Protein AF-A0A0K6IUP4-F1 (afdb_monomer_lite)

Foldseek 3Di:
DDDDPPPPPPQAAPDPDEWDALVVLRKTFQWKAKLQWTRDGHPDDPPQWDQDPVRKTWGQFWWKWKWWADVPDNIIMTTIITDHNVRRCVLPPVPPCVVVSVVSVVVSCCVVCCVPPNCSRDVDPGTDIDMDDTWTWIDDPQKIKTAHPVQQKIWIDHSGGTDIGGNVVVCVVVVD

Sequence (176 aa):
MFNLFKKTVKAEKLRNLGDLFLRDSEVWIVAIVKGGTPIYVNKGTKQIFEVDRDGDEKLDGRVCNFIFSGNGSSEEVQVFVAFDDGDSYGTFMMGQANESRLGFVCNDIYKSLSAQFSKQVFSKPQYKTQYEYVFKMYRRDGRVFLVNSSQTKAMIITDDEFKHGKADTMKGLFFG

pLDDT: mean 82.76, std 14.18, range [35.28, 95.75]

Structure (mmCIF, N/CA/C/O backbone):
data_AF-A0A0K6IUP4-F1
#
_entry.id   AF-A0A0K6IUP4-F1
#
loop_
_atom_site.group_PDB
_atom_site.id
_atom_site.type_symbol
_atom_site.label_atom_id
_atom_site.label_alt_id
_atom_site.label_comp_id
_atom_site.label_asym_id
_atom_site.label_entity_id
_atom_site.label_seq_id
_atom_site.pdbx_PDB_ins_code
_atom_site.Cartn_x
_atom_site.Cartn_y
_atom_site.Cartn_z
_atom_site.occupancy
_atom_site.B_iso_or_equiv
_atom_site.auth_seq_id
_atom_site.auth_comp_id
_atom_site.auth_asym_id
_atom_site.auth_atom_id
_atom_site.pdbx_PDB_model_num
ATOM 1 N N . MET A 1 1 ? 9.258 -14.618 37.236 1.00 36.41 1 MET A N 1
ATOM 2 C CA . MET A 1 1 ? 9.653 -14.427 35.824 1.00 36.41 1 MET A CA 1
ATOM 3 C C . MET A 1 1 ? 8.465 -14.850 34.966 1.00 36.41 1 MET A C 1
ATOM 5 O O . MET A 1 1 ? 8.234 -16.039 34.810 1.00 36.41 1 MET A O 1
ATOM 9 N N . PHE A 1 2 ? 7.617 -13.903 34.556 1.00 35.34 2 PHE A N 1
ATOM 10 C CA . PHE A 1 2 ? 6.373 -14.204 33.836 1.00 35.34 2 PHE A CA 1
ATOM 11 C C . PHE A 1 2 ? 6.630 -14.197 32.327 1.00 35.34 2 PHE A C 1
ATOM 13 O O . PHE A 1 2 ? 6.828 -13.138 31.738 1.00 35.34 2 PHE A O 1
ATOM 20 N N . ASN A 1 3 ? 6.617 -15.379 31.709 1.00 36.78 3 ASN A N 1
ATOM 21 C CA . ASN A 1 3 ? 6.576 -15.515 30.256 1.00 36.78 3 ASN A CA 1
ATOM 22 C C . ASN A 1 3 ? 5.131 -15.306 29.789 1.00 36.78 3 ASN A C 1
ATOM 24 O O . ASN A 1 3 ? 4.305 -16.216 29.830 1.00 36.78 3 ASN A O 1
ATOM 28 N N . LEU A 1 4 ? 4.822 -14.080 29.365 1.00 37.75 4 LEU A N 1
ATOM 29 C CA . LEU A 1 4 ? 3.577 -13.767 28.677 1.00 37.75 4 LEU A CA 1
ATOM 30 C C . LEU A 1 4 ? 3.726 -14.222 27.218 1.00 37.75 4 LEU A C 1
ATOM 32 O O . LEU A 1 4 ? 4.287 -13.509 26.386 1.00 37.75 4 LEU A O 1
ATOM 36 N N . PHE A 1 5 ? 3.238 -15.420 26.894 1.00 43.16 5 PHE A N 1
ATOM 37 C CA . PHE A 1 5 ? 3.024 -15.797 25.500 1.00 43.16 5 PHE A CA 1
ATOM 38 C C . PHE A 1 5 ? 2.012 -14.814 24.900 1.00 43.16 5 PHE A C 1
ATOM 40 O O . PHE A 1 5 ? 0.807 -14.917 25.138 1.00 43.16 5 PHE A O 1
ATOM 47 N N . LYS A 1 6 ? 2.502 -13.835 24.128 1.00 40.41 6 LYS A N 1
ATOM 48 C CA . LYS A 1 6 ? 1.664 -13.064 23.208 1.00 40.41 6 LYS A CA 1
ATOM 49 C C . LYS A 1 6 ? 1.021 -14.079 22.272 1.00 40.41 6 LYS A C 1
ATOM 51 O O . LYS A 1 6 ? 1.691 -14.672 21.431 1.00 40.41 6 LYS A O 1
ATOM 56 N N . LYS A 1 7 ? -0.276 -14.315 22.449 1.00 35.28 7 LYS A N 1
ATOM 57 C CA . LYS A 1 7 ? -1.086 -15.091 21.516 1.00 35.28 7 LYS A CA 1
ATOM 58 C C . LYS A 1 7 ? -1.122 -14.292 20.213 1.00 35.28 7 LYS A C 1
ATOM 60 O O . LYS A 1 7 ? -1.930 -13.380 20.070 1.00 35.28 7 LYS A O 1
ATOM 65 N N . THR A 1 8 ? -0.189 -14.569 19.305 1.00 40.28 8 THR A N 1
ATOM 66 C CA . THR A 1 8 ? -0.180 -13.985 17.966 1.00 40.28 8 THR A CA 1
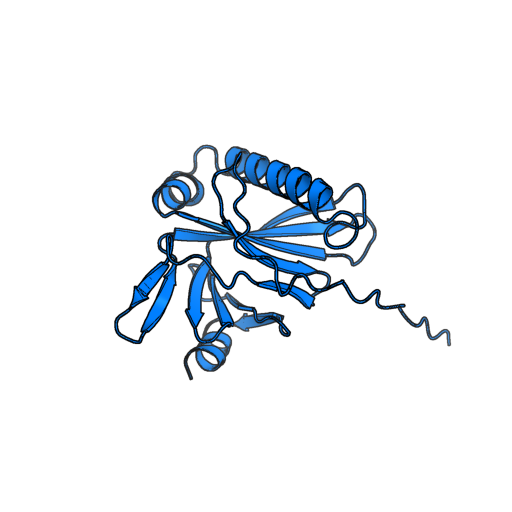ATOM 67 C C . THR A 1 8 ? -1.428 -14.496 17.266 1.00 40.28 8 THR A C 1
ATOM 69 O O . THR A 1 8 ? -1.476 -15.638 16.812 1.00 40.28 8 THR A O 1
ATOM 72 N N . VAL A 1 9 ? -2.482 -13.682 17.242 1.00 45.47 9 VAL A N 1
ATOM 73 C CA . VAL A 1 9 ? -3.610 -13.909 16.343 1.00 45.47 9 VAL A CA 1
ATOM 74 C C . VAL A 1 9 ? -3.007 -13.837 14.945 1.00 45.47 9 VAL A C 1
ATOM 76 O O . VAL A 1 9 ? -2.634 -12.756 14.495 1.00 45.47 9 VAL A O 1
ATOM 79 N N . LYS A 1 10 ? -2.801 -14.991 14.298 1.00 48.38 10 LYS A N 1
ATOM 80 C CA . LYS A 1 10 ? -2.389 -15.024 12.893 1.00 48.38 10 LYS A CA 1
ATOM 81 C C . LYS A 1 10 ? -3.471 -14.285 12.121 1.00 48.38 10 LYS A C 1
ATOM 83 O O . LYS A 1 10 ? -4.618 -14.722 12.116 1.00 48.38 10 LYS A O 1
ATOM 88 N N . ALA A 1 11 ? -3.113 -13.147 11.539 1.00 58.50 11 ALA A N 1
ATOM 89 C CA . ALA A 1 11 ? -4.019 -12.438 10.664 1.00 58.50 11 ALA A CA 1
ATOM 90 C C . ALA A 1 11 ? -4.357 -13.358 9.483 1.00 58.50 11 ALA A C 1
ATOM 92 O O . ALA A 1 11 ? -3.472 -13.991 8.899 1.00 58.50 11 ALA A O 1
ATOM 93 N N . GLU A 1 12 ? -5.646 -13.496 9.199 1.00 69.88 12 GLU A N 1
ATOM 94 C CA . GLU A 1 12 ? -6.127 -14.308 8.091 1.00 69.88 12 GLU A CA 1
ATOM 95 C C . GLU A 1 12 ? -5.676 -13.660 6.777 1.00 69.88 12 GLU A C 1
ATOM 97 O O . GLU A 1 12 ? -5.835 -12.453 6.589 1.00 69.88 12 GLU A O 1
ATOM 102 N N . LYS A 1 13 ? -5.029 -14.437 5.902 1.00 81.25 13 LYS A N 1
ATOM 103 C CA . LYS A 1 13 ? -4.465 -13.906 4.658 1.00 81.25 13 LYS A CA 1
ATOM 104 C C . LYS A 1 13 ? -5.523 -13.864 3.557 1.00 81.25 13 LYS A C 1
ATOM 106 O O . LYS A 1 13 ? -6.162 -14.864 3.257 1.00 81.25 13 LYS A O 1
ATOM 111 N N . LEU A 1 14 ? -5.594 -12.730 2.881 1.00 84.50 14 LEU A N 1
ATOM 112 C CA . LEU A 1 14 ? -6.472 -12.375 1.771 1.00 84.50 14 LEU A CA 1
ATOM 113 C C . LEU A 1 14 ? -5.838 -12.721 0.402 1.00 84.50 14 LEU A C 1
ATOM 115 O O . LEU A 1 14 ? -5.933 -11.947 -0.545 1.00 84.50 14 LEU A O 1
ATOM 119 N N . ARG A 1 15 ? -5.149 -13.870 0.279 1.00 71.50 15 ARG A N 1
ATOM 120 C CA . ARG A 1 15 ? -4.239 -14.179 -0.860 1.00 71.50 15 ARG A CA 1
ATOM 121 C C . ARG A 1 15 ? -4.906 -14.342 -2.236 1.00 71.50 15 ARG A C 1
ATOM 123 O O . ARG A 1 15 ? -4.196 -14.373 -3.239 1.00 71.50 15 ARG A O 1
ATOM 130 N N . ASN A 1 16 ? -6.232 -14.480 -2.268 1.00 73.31 16 ASN A N 1
ATOM 131 C CA . ASN A 1 16 ? -7.026 -14.732 -3.479 1.00 73.31 16 ASN A CA 1
ATOM 132 C C . ASN A 1 16 ? -8.034 -13.616 -3.770 1.00 73.31 16 ASN A C 1
ATOM 134 O O . ASN A 1 16 ? -8.896 -13.773 -4.634 1.00 73.31 16 ASN A O 1
ATOM 138 N N . LEU A 1 17 ? -7.959 -12.508 -3.031 1.00 80.81 17 LEU A N 1
ATOM 139 C CA . LEU A 1 17 ? -8.672 -11.309 -3.427 1.00 80.81 17 LEU A CA 1
ATOM 140 C C . LEU A 1 17 ? -8.004 -10.769 -4.686 1.00 80.81 17 LEU A C 1
ATOM 142 O O . LEU A 1 17 ? -6.792 -10.558 -4.712 1.00 80.81 17 LEU A O 1
ATOM 146 N N . GLY A 1 18 ? -8.806 -10.626 -5.740 1.00 84.50 18 GLY A N 1
ATOM 147 C CA . GLY A 1 18 ? -8.405 -9.873 -6.916 1.00 84.50 18 GLY A CA 1
ATOM 148 C C . GLY A 1 18 ? -8.273 -8.391 -6.579 1.00 84.50 18 GLY A C 1
ATOM 149 O O . GLY A 1 18 ? -8.172 -7.991 -5.419 1.00 84.50 18 GLY A O 1
ATOM 150 N N . ASP A 1 19 ? -8.302 -7.576 -7.615 1.00 88.31 19 ASP A N 1
ATOM 151 C CA . ASP A 1 19 ? -7.955 -6.174 -7.502 1.00 88.31 19 ASP A CA 1
ATOM 152 C C . ASP A 1 19 ? -8.946 -5.418 -6.590 1.00 88.31 19 ASP A C 1
ATOM 154 O O . ASP A 1 19 ? -10.162 -5.418 -6.803 1.00 88.31 19 ASP A O 1
ATOM 158 N N . LEU A 1 20 ? -8.418 -4.749 -5.563 1.00 90.94 20 LEU A N 1
ATOM 159 C CA . LEU A 1 20 ? -9.197 -3.922 -4.642 1.00 90.94 20 LEU A CA 1
ATOM 160 C C . LEU A 1 20 ? -9.195 -2.458 -5.094 1.00 90.94 20 LEU A C 1
ATOM 162 O O . LEU A 1 20 ? -8.266 -1.708 -4.788 1.00 90.94 20 LEU A O 1
ATOM 166 N N . PHE A 1 21 ? -10.257 -2.063 -5.797 1.00 91.75 21 PHE A N 1
ATOM 167 C CA . PHE A 1 21 ? -10.525 -0.676 -6.180 1.00 91.75 21 PHE A CA 1
ATOM 168 C C . PHE A 1 21 ? -11.522 -0.021 -5.223 1.00 91.75 21 PHE A C 1
ATOM 170 O O . PHE A 1 21 ? -12.643 -0.510 -5.048 1.00 91.75 21 PHE A O 1
ATOM 177 N N . LEU A 1 22 ? -11.131 1.103 -4.631 1.00 92.94 22 LEU A N 1
ATOM 178 C CA . LEU A 1 22 ? -12.010 1.937 -3.824 1.00 92.94 22 LEU A CA 1
ATOM 179 C C . LEU A 1 22 ? -12.757 2.897 -4.749 1.00 92.94 22 LEU A C 1
ATOM 181 O O . LEU A 1 22 ? -12.165 3.830 -5.274 1.00 92.94 22 LEU A O 1
ATOM 185 N N . ARG A 1 23 ? -14.048 2.643 -4.992 1.00 90.50 23 ARG A N 1
ATOM 186 C CA . ARG A 1 23 ? -14.834 3.385 -5.995 1.00 90.50 23 ARG A CA 1
ATOM 187 C C . ARG A 1 23 ? -15.107 4.834 -5.609 1.00 90.50 23 ARG A C 1
ATOM 189 O O . ARG A 1 23 ? -15.068 5.679 -6.489 1.00 90.50 23 ARG A O 1
ATOM 196 N N . ASP A 1 24 ? -15.394 5.109 -4.335 1.00 90.25 24 ASP A N 1
ATOM 197 C CA . ASP A 1 24 ? -15.731 6.469 -3.889 1.00 90.25 24 ASP A CA 1
ATOM 198 C C . ASP A 1 24 ? -14.501 7.379 -4.010 1.00 90.25 24 ASP A C 1
ATOM 200 O O . ASP A 1 24 ? -14.615 8.551 -4.360 1.00 90.25 24 ASP A O 1
ATOM 204 N N . SER A 1 25 ? -13.321 6.825 -3.724 1.00 91.56 25 SER A N 1
ATOM 205 C CA . SER A 1 25 ? -12.049 7.531 -3.795 1.00 91.56 25 SER A CA 1
ATOM 206 C C . SER A 1 25 ? -11.237 7.292 -5.059 1.00 91.56 25 SER A C 1
ATOM 208 O O . SER A 1 25 ? -10.221 7.951 -5.193 1.00 91.56 25 SER A O 1
ATOM 210 N N . GLU A 1 26 ? -11.664 6.440 -5.980 1.00 91.75 26 GLU A N 1
ATOM 211 C CA . GLU A 1 26 ? -10.991 6.145 -7.253 1.00 91.75 26 GLU A CA 1
ATOM 212 C C . GLU A 1 26 ? -9.508 5.735 -7.124 1.00 91.75 26 GLU A C 1
ATOM 214 O O . GLU A 1 26 ? -8.669 6.103 -7.938 1.00 91.75 26 GLU A O 1
ATOM 219 N N . VAL A 1 27 ? -9.165 4.944 -6.103 1.00 91.94 27 VAL A N 1
ATOM 220 C CA . VAL A 1 27 ? -7.784 4.477 -5.859 1.00 91.94 27 VAL A CA 1
ATOM 221 C C . VAL A 1 27 ? -7.691 2.962 -5.736 1.00 91.94 27 VAL A C 1
ATOM 223 O O . VAL A 1 27 ? -8.656 2.275 -5.393 1.00 91.94 27 VAL A O 1
ATOM 226 N N . TRP A 1 28 ? -6.491 2.429 -5.957 1.00 92.88 28 TRP A N 1
ATOM 227 C CA . TRP A 1 28 ? -6.217 0.997 -5.840 1.00 92.88 28 TRP A CA 1
ATOM 228 C C . TRP A 1 28 ? -5.477 0.672 -4.548 1.00 92.88 28 TRP A C 1
ATOM 230 O O . TRP A 1 28 ? -4.443 1.265 -4.247 1.00 92.88 28 TRP A O 1
ATOM 240 N N . ILE A 1 29 ? -5.939 -0.338 -3.811 1.00 93.62 29 ILE A N 1
ATOM 241 C CA . ILE A 1 29 ? -5.150 -0.926 -2.725 1.00 93.62 29 ILE A CA 1
ATOM 242 C C . ILE A 1 29 ? -4.161 -1.913 -3.346 1.00 93.62 29 ILE A C 1
ATOM 244 O O . ILE A 1 29 ? -4.553 -2.882 -4.004 1.00 93.62 29 ILE A O 1
ATOM 248 N N . VAL A 1 30 ? -2.869 -1.678 -3.114 1.00 93.00 30 VAL A N 1
ATOM 249 C CA . VAL A 1 30 ? -1.780 -2.503 -3.660 1.00 93.00 30 VAL A CA 1
ATOM 250 C C . VAL A 1 30 ? -1.238 -3.505 -2.651 1.00 93.00 30 VAL A C 1
ATOM 252 O O . VAL A 1 30 ? -0.784 -4.575 -3.040 1.00 93.00 30 VAL A O 1
ATOM 255 N N . ALA A 1 31 ? -1.308 -3.202 -1.357 1.00 94.25 31 ALA A N 1
ATOM 256 C CA . ALA A 1 31 ? -0.960 -4.145 -0.303 1.00 94.25 31 ALA A CA 1
ATOM 257 C C . ALA A 1 31 ? -1.601 -3.749 1.030 1.00 94.25 31 ALA A C 1
ATOM 259 O O . ALA A 1 31 ? -1.863 -2.574 1.285 1.00 94.25 31 ALA A O 1
ATOM 260 N N . ILE A 1 32 ? -1.809 -4.735 1.901 1.00 95.38 32 ILE A N 1
ATOM 261 C CA . ILE A 1 32 ? -2.179 -4.528 3.302 1.00 95.38 32 ILE A CA 1
ATOM 262 C C . ILE A 1 32 ? -1.235 -5.359 4.167 1.00 95.38 32 ILE A C 1
ATOM 264 O O . ILE A 1 32 ? -1.119 -6.575 3.991 1.00 95.38 32 ILE A O 1
ATOM 268 N N . VAL A 1 33 ? -0.588 -4.707 5.128 1.00 94.25 33 VAL A N 1
ATOM 269 C CA . VAL A 1 33 ? 0.298 -5.325 6.117 1.00 94.25 33 VAL A CA 1
ATOM 270 C C . VAL A 1 33 ? -0.288 -5.091 7.504 1.00 94.25 33 VAL A C 1
ATOM 272 O O . VAL A 1 33 ? -0.581 -3.960 7.875 1.00 94.25 33 VAL A O 1
ATOM 275 N N . LYS A 1 34 ? -0.450 -6.152 8.295 1.00 92.56 34 LYS A N 1
ATOM 276 C CA . LYS A 1 34 ? -0.977 -6.086 9.664 1.00 92.56 34 LYS A CA 1
ATOM 277 C C . LYS A 1 34 ? 0.032 -6.663 10.643 1.00 92.56 34 LYS A C 1
ATOM 279 O O . LYS A 1 34 ? 0.433 -7.819 10.516 1.00 92.56 34 LYS A O 1
ATOM 284 N N . GLY A 1 35 ? 0.457 -5.856 11.613 1.00 90.00 35 GLY A N 1
ATOM 285 C CA . GLY A 1 35 ? 1.460 -6.249 12.607 1.00 90.00 35 GLY A CA 1
ATOM 286 C C . GLY A 1 35 ? 2.759 -6.757 11.971 1.00 90.00 35 GLY A C 1
ATOM 287 O O . GLY A 1 35 ? 3.316 -7.750 12.431 1.00 90.00 35 GLY A O 1
ATOM 288 N N . GLY A 1 36 ? 3.186 -6.141 10.863 1.00 90.50 36 GLY A N 1
ATOM 289 C CA . GLY A 1 36 ? 4.370 -6.548 10.097 1.00 90.50 36 GLY A CA 1
ATOM 290 C C . GLY A 1 36 ? 4.189 -7.783 9.205 1.00 90.50 36 GLY A C 1
ATOM 291 O O . GLY A 1 36 ? 5.147 -8.213 8.575 1.00 90.50 36 GLY A O 1
ATOM 292 N N . THR A 1 37 ? 2.987 -8.359 9.124 1.00 92.38 37 THR A N 1
ATOM 293 C CA . THR A 1 37 ? 2.692 -9.496 8.239 1.00 92.38 37 THR A CA 1
ATOM 294 C C . THR A 1 37 ? 1.847 -9.037 7.051 1.00 92.38 37 THR A C 1
ATOM 296 O O . THR A 1 37 ? 0.762 -8.495 7.278 1.00 92.38 37 THR A O 1
ATOM 299 N N . PRO A 1 38 ? 2.275 -9.260 5.794 1.00 93.56 38 PRO A N 1
ATOM 300 C CA . PRO A 1 38 ? 1.407 -9.070 4.640 1.00 93.56 38 PRO A CA 1
ATOM 301 C C . PRO A 1 38 ? 0.174 -9.964 4.749 1.00 93.56 38 PRO A C 1
ATOM 303 O O . PRO A 1 38 ? 0.279 -11.183 4.930 1.00 93.56 38 PRO A O 1
ATOM 306 N N . ILE A 1 39 ? -0.998 -9.347 4.653 1.00 93.62 39 ILE A N 1
ATOM 307 C CA . ILE A 1 39 ? -2.276 -10.057 4.589 1.00 93.62 39 ILE A CA 1
ATOM 308 C C . ILE A 1 39 ? -2.893 -9.960 3.203 1.00 93.62 39 ILE A C 1
ATOM 310 O O . ILE A 1 39 ? -3.633 -10.859 2.835 1.00 93.62 39 ILE A O 1
ATOM 314 N N . TYR A 1 40 ? -2.550 -8.940 2.419 1.00 93.31 40 TYR A N 1
ATOM 315 C CA . TYR A 1 40 ? -2.974 -8.778 1.031 1.00 93.31 40 TYR A CA 1
ATOM 316 C C . TYR A 1 40 ? -1.830 -8.168 0.222 1.00 93.31 40 TYR A C 1
ATOM 318 O O . TYR A 1 40 ? -1.186 -7.225 0.683 1.00 93.31 40 TYR A O 1
ATOM 326 N N . VAL A 1 41 ? -1.612 -8.680 -0.985 1.00 92.25 41 VAL A N 1
ATOM 327 C CA . VAL A 1 41 ? -0.765 -8.065 -2.008 1.00 92.25 41 VAL A CA 1
ATOM 328 C C . VAL A 1 41 ? -1.524 -8.167 -3.315 1.00 92.25 41 VAL A C 1
ATOM 330 O O . VAL A 1 41 ? -1.950 -9.255 -3.706 1.00 92.25 41 VAL A O 1
ATOM 333 N N . ASN A 1 42 ? -1.715 -7.031 -3.971 1.00 88.81 42 ASN A N 1
ATOM 334 C CA . ASN A 1 42 ? -2.436 -6.990 -5.219 1.00 88.81 42 ASN A CA 1
ATOM 335 C C . ASN A 1 42 ? -1.587 -7.615 -6.334 1.00 88.81 42 ASN A C 1
ATOM 337 O O . ASN A 1 42 ? -0.486 -7.150 -6.636 1.00 88.81 42 ASN A O 1
ATOM 341 N N . LYS A 1 43 ? -2.122 -8.670 -6.949 1.00 79.25 43 LYS A N 1
ATOM 342 C CA . LYS A 1 43 ? -1.495 -9.383 -8.066 1.00 79.25 43 LYS A CA 1
ATOM 343 C C . LYS A 1 43 ? -2.051 -8.962 -9.423 1.00 79.25 43 LYS A C 1
ATOM 345 O O . LYS A 1 43 ? -1.398 -9.223 -10.433 1.00 79.25 43 LYS A O 1
ATOM 350 N N . GLY A 1 44 ? -3.196 -8.291 -9.477 1.00 69.12 44 GLY A N 1
ATOM 351 C CA . GLY A 1 44 ? -3.802 -7.817 -10.715 1.00 69.12 44 GLY A CA 1
ATOM 352 C C . GLY A 1 44 ? -3.950 -6.303 -10.686 1.00 69.12 44 GLY A C 1
ATOM 353 O O . GLY A 1 44 ? -4.326 -5.712 -9.687 1.00 69.12 44 GLY A O 1
ATOM 354 N N . THR A 1 45 ? -3.477 -5.642 -11.735 1.00 62.75 45 THR A N 1
ATOM 355 C CA . THR A 1 45 ? -3.785 -4.235 -12.054 1.00 62.75 45 THR A CA 1
ATOM 356 C C . THR A 1 45 ? -2.949 -3.858 -13.267 1.00 62.75 45 THR A C 1
ATOM 358 O O . THR A 1 45 ? -2.077 -3.017 -13.193 1.00 62.75 45 THR A O 1
ATOM 361 N N . LYS A 1 46 ? -3.173 -4.472 -14.432 1.00 62.81 46 LYS A N 1
ATOM 362 C CA . LYS A 1 46 ? -2.421 -4.079 -15.645 1.00 62.81 46 LYS A CA 1
ATOM 363 C C . LYS A 1 46 ? -2.673 -2.624 -16.069 1.00 62.81 46 LYS A C 1
ATOM 365 O O . LYS A 1 46 ? -1.925 -2.078 -16.861 1.00 62.81 46 LYS A O 1
ATOM 370 N N . GLN A 1 47 ? -3.751 -2.020 -15.573 1.00 68.00 47 GLN A N 1
ATOM 371 C CA . GLN A 1 47 ? -4.277 -0.742 -16.051 1.00 68.00 47 GLN A CA 1
ATOM 372 C C . GLN A 1 47 ? -3.506 0.487 -15.553 1.00 68.00 47 GLN A C 1
ATOM 374 O O . GLN A 1 47 ? -3.625 1.534 -16.172 1.00 68.00 47 GLN A O 1
ATOM 379 N N . ILE A 1 48 ? -2.740 0.374 -14.463 1.00 74.50 48 ILE A N 1
ATOM 380 C CA . ILE A 1 48 ? -1.995 1.500 -13.861 1.00 74.50 48 ILE A CA 1
ATOM 381 C C . ILE A 1 48 ? -0.474 1.297 -13.911 1.00 74.50 48 ILE A C 1
ATOM 383 O O . ILE A 1 48 ? 0.278 2.063 -13.313 1.00 74.50 48 ILE A O 1
ATOM 387 N N . PHE A 1 49 ? -0.013 0.233 -14.571 1.00 79.69 49 PHE A N 1
ATOM 388 C CA . PHE A 1 49 ? 1.403 -0.090 -14.684 1.00 79.69 49 PHE A CA 1
ATOM 389 C C . PHE A 1 49 ? 1.855 0.016 -16.132 1.00 79.69 49 PHE A C 1
ATOM 391 O O . PHE A 1 49 ? 1.202 -0.484 -17.046 1.00 79.69 49 PHE A O 1
ATOM 398 N N . GLU A 1 50 ? 3.024 0.606 -16.308 1.00 82.12 50 GLU A N 1
ATOM 399 C CA . GLU A 1 50 ? 3.789 0.562 -17.539 1.00 82.12 50 GLU A CA 1
ATOM 400 C C . GLU A 1 50 ? 4.819 -0.560 -17.428 1.00 82.12 50 GLU A C 1
ATOM 402 O O . GLU A 1 50 ? 5.559 -0.644 -16.447 1.00 82.12 50 GLU A O 1
ATOM 407 N N . VAL A 1 51 ? 4.875 -1.429 -18.434 1.00 80.50 51 VAL A N 1
ATOM 408 C CA . VAL A 1 51 ? 5.957 -2.413 -18.549 1.00 80.50 51 VAL A CA 1
ATOM 409 C C . VAL A 1 51 ? 7.189 -1.675 -19.062 1.00 80.50 51 VAL A C 1
ATOM 411 O O . VAL A 1 51 ? 7.141 -1.053 -20.127 1.00 80.50 51 VAL A O 1
ATOM 414 N N . ASP A 1 52 ? 8.285 -1.725 -18.312 1.00 71.25 52 ASP A N 1
ATOM 415 C CA . ASP A 1 52 ? 9.552 -1.164 -18.755 1.00 71.25 52 ASP A CA 1
ATOM 416 C C . ASP A 1 52 ? 10.309 -2.111 -19.702 1.00 71.25 52 ASP A C 1
ATOM 418 O O . ASP A 1 52 ? 9.849 -3.196 -20.066 1.00 71.25 52 ASP A O 1
ATOM 422 N N . ARG A 1 53 ? 11.478 -1.667 -20.171 1.00 69.50 53 ARG A N 1
ATOM 423 C CA . ARG A 1 53 ? 12.265 -2.408 -21.168 1.00 69.50 53 ARG A CA 1
ATOM 424 C C . ARG A 1 53 ? 12.774 -3.757 -20.662 1.00 69.50 53 ARG A C 1
ATOM 426 O O . ARG A 1 53 ? 13.012 -4.633 -21.490 1.00 69.50 53 ARG A O 1
ATOM 433 N N . ASP A 1 54 ? 12.916 -3.912 -19.350 1.00 71.31 54 ASP A N 1
ATOM 434 C CA . ASP A 1 54 ? 13.488 -5.101 -18.721 1.00 71.31 54 ASP A CA 1
ATOM 435 C C . ASP A 1 54 ? 12.384 -6.066 -18.241 1.00 71.31 54 ASP A C 1
ATOM 437 O O . ASP A 1 54 ? 12.670 -7.132 -17.693 1.00 71.31 54 ASP A O 1
ATOM 441 N N . GLY A 1 55 ? 11.119 -5.726 -18.525 1.00 74.38 55 GLY A N 1
ATOM 442 C CA . GLY A 1 55 ? 9.937 -6.510 -18.177 1.00 74.38 55 GLY A CA 1
ATOM 443 C C . GLY A 1 55 ? 9.395 -6.218 -16.779 1.00 74.38 55 GLY A C 1
ATOM 444 O O . GLY A 1 55 ? 8.433 -6.873 -16.370 1.00 74.38 55 GLY A O 1
ATOM 445 N N . ASP A 1 56 ? 9.971 -5.249 -16.063 1.00 78.50 56 ASP A N 1
ATOM 446 C CA . ASP A 1 56 ? 9.482 -4.832 -14.755 1.00 78.50 56 ASP A CA 1
ATOM 447 C C . ASP A 1 56 ? 8.256 -3.918 -14.932 1.00 78.50 56 ASP A C 1
ATOM 449 O O . ASP A 1 56 ? 8.205 -3.035 -15.791 1.00 78.50 56 ASP A O 1
ATOM 453 N N . GLU A 1 57 ? 7.231 -4.125 -14.106 1.00 86.38 57 GLU A N 1
ATOM 454 C CA . GLU A 1 57 ? 6.021 -3.303 -14.128 1.00 86.38 57 GLU A CA 1
ATOM 455 C C . GLU A 1 57 ? 6.210 -2.107 -13.191 1.00 86.38 57 GLU A C 1
ATOM 457 O O . GLU A 1 57 ? 6.293 -2.258 -11.969 1.00 86.38 57 GLU A O 1
ATOM 462 N N . LYS A 1 58 ? 6.237 -0.895 -13.737 1.00 89.88 58 LYS A N 1
ATOM 463 C CA . LYS A 1 58 ? 6.346 0.348 -12.974 1.00 89.88 58 LYS A CA 1
ATOM 464 C C . LYS A 1 58 ? 4.988 1.035 -12.892 1.00 89.88 58 LYS A C 1
ATOM 466 O O . LYS A 1 58 ? 4.325 1.221 -13.902 1.00 89.88 58 LYS A O 1
ATOM 471 N N . LEU A 1 59 ? 4.590 1.460 -11.694 1.00 88.94 59 LEU A N 1
ATOM 472 C CA . LEU A 1 59 ? 3.364 2.244 -11.520 1.00 88.94 59 LEU A CA 1
ATOM 473 C C . LEU A 1 59 ? 3.490 3.610 -12.216 1.00 88.94 59 LEU A C 1
ATOM 475 O O . LEU A 1 59 ? 4.432 4.361 -11.924 1.00 88.94 59 LEU A O 1
ATOM 479 N N . ASP A 1 60 ? 2.500 3.952 -13.040 1.00 87.56 60 ASP A N 1
ATOM 480 C CA . ASP A 1 60 ? 2.290 5.310 -13.546 1.00 87.56 60 ASP A CA 1
ATOM 481 C C . ASP A 1 60 ? 1.511 6.142 -12.515 1.00 87.56 60 ASP A C 1
ATOM 483 O O . ASP A 1 60 ? 0.287 6.261 -12.536 1.00 87.56 60 ASP A O 1
ATOM 487 N N . GLY A 1 61 ? 2.240 6.600 -11.495 1.00 88.06 61 GLY A N 1
ATOM 488 C CA . GLY A 1 61 ? 1.678 7.311 -10.352 1.00 88.06 61 GLY A CA 1
ATOM 489 C C . GLY A 1 61 ? 2.514 7.160 -9.085 1.00 88.06 61 GLY A C 1
ATOM 490 O O . GLY A 1 61 ? 3.745 6.987 -9.133 1.00 88.06 61 GLY A O 1
ATOM 491 N N . ARG A 1 62 ? 1.867 7.260 -7.918 1.00 89.75 62 ARG A N 1
ATOM 492 C CA . ARG A 1 62 ? 2.521 7.175 -6.601 1.00 89.75 62 ARG A CA 1
ATOM 493 C C . ARG A 1 62 ? 1.728 6.334 -5.619 1.00 89.75 62 ARG A C 1
ATOM 495 O O . ARG A 1 62 ? 0.504 6.322 -5.612 1.00 89.75 62 ARG A O 1
ATOM 502 N N . VAL A 1 63 ? 2.461 5.670 -4.731 1.00 92.12 63 VAL A N 1
ATOM 503 C CA . VAL A 1 63 ? 1.880 4.961 -3.593 1.00 92.12 63 VAL A CA 1
ATOM 504 C C . VAL A 1 63 ? 2.022 5.802 -2.332 1.00 92.12 63 VAL A C 1
ATOM 506 O O . VAL A 1 63 ? 3.102 6.324 -2.040 1.00 92.12 63 VAL A O 1
ATOM 509 N N . CYS A 1 64 ? 0.937 5.899 -1.572 1.00 92.19 64 CYS A N 1
ATOM 510 C CA . CYS A 1 64 ? 0.925 6.416 -0.210 1.00 92.19 64 CYS A CA 1
ATOM 511 C C . CYS A 1 64 ? 0.662 5.259 0.760 1.00 92.19 64 CYS A C 1
ATOM 513 O O . CYS A 1 64 ? -0.181 4.397 0.503 1.00 92.19 64 CYS A O 1
ATOM 515 N N . ASN A 1 65 ? 1.395 5.235 1.870 1.00 94.00 65 ASN A N 1
ATOM 516 C CA . ASN A 1 65 ? 1.178 4.275 2.942 1.00 94.00 65 ASN A CA 1
ATOM 517 C C . ASN A 1 65 ? 0.309 4.911 4.034 1.00 94.00 65 ASN A C 1
ATOM 519 O O . ASN A 1 65 ? 0.717 5.876 4.683 1.00 94.00 65 ASN A O 1
ATOM 523 N N . PHE A 1 66 ? -0.882 4.356 4.230 1.00 94.62 66 PHE A N 1
ATOM 524 C CA . PHE A 1 66 ? -1.826 4.734 5.272 1.00 94.62 66 PHE A CA 1
ATOM 525 C C . PHE A 1 66 ? -1.612 3.837 6.487 1.00 94.62 66 PHE A C 1
ATOM 527 O O . PHE A 1 66 ? -1.926 2.646 6.457 1.00 94.62 66 PHE A O 1
ATOM 534 N N . ILE A 1 67 ? -1.078 4.412 7.559 1.00 93.81 67 ILE A N 1
ATOM 535 C CA . ILE A 1 67 ? -0.713 3.698 8.779 1.00 93.81 67 ILE A CA 1
ATOM 536 C C . ILE A 1 67 ? -1.789 3.946 9.832 1.00 93.81 67 ILE A C 1
ATOM 538 O O . ILE A 1 67 ? -1.986 5.072 10.283 1.00 93.81 67 ILE A O 1
ATOM 542 N N . PHE A 1 68 ? -2.466 2.884 10.247 1.00 93.19 68 PHE A N 1
ATOM 543 C CA . PHE A 1 68 ? -3.481 2.882 11.289 1.00 93.19 68 PHE A CA 1
ATOM 544 C C . PHE A 1 68 ? -2.902 2.224 12.544 1.00 93.19 68 PHE A C 1
ATOM 546 O O . PHE A 1 68 ? -2.727 1.005 12.596 1.00 93.19 68 PHE A O 1
ATOM 553 N N . SER A 1 69 ? -2.630 3.017 13.578 1.00 91.06 69 SER A N 1
ATOM 554 C CA . SER A 1 69 ? -2.126 2.533 14.869 1.00 91.06 69 SER A CA 1
ATOM 555 C C . SER A 1 69 ? -3.267 2.427 15.880 1.00 91.06 69 SER A C 1
ATOM 557 O O . SER A 1 69 ? -3.960 3.409 16.155 1.00 91.06 69 SER A O 1
ATOM 559 N N . GLY A 1 70 ? -3.495 1.237 16.437 1.00 84.00 70 GLY A N 1
ATOM 560 C CA . GLY A 1 70 ? -4.585 1.009 17.385 1.00 84.00 70 GLY A CA 1
ATOM 561 C C . GLY A 1 70 ? -4.307 1.701 18.719 1.00 84.00 70 GLY A C 1
ATOM 562 O O . GLY A 1 70 ? -3.288 1.424 19.356 1.00 84.00 70 GLY A O 1
ATOM 563 N N . ASN A 1 71 ? -5.219 2.564 19.175 1.00 73.94 71 ASN A N 1
ATOM 564 C CA . ASN A 1 71 ? -5.052 3.311 20.426 1.00 73.94 71 ASN A CA 1
ATOM 565 C C . ASN A 1 71 ? -4.827 2.366 21.623 1.00 73.94 71 ASN A C 1
ATOM 567 O O . ASN A 1 71 ? -5.651 1.496 21.907 1.00 73.94 71 ASN A O 1
ATOM 571 N N . GLY A 1 72 ? -3.700 2.533 22.324 1.00 69.00 72 GLY A N 1
ATOM 572 C CA . GLY A 1 72 ? -3.337 1.709 23.485 1.00 69.00 72 GLY A CA 1
ATOM 573 C C . GLY A 1 72 ? -2.918 0.270 23.154 1.00 69.00 72 GLY A C 1
ATOM 574 O O . GLY A 1 72 ? -2.887 -0.575 24.046 1.00 69.00 72 GLY A O 1
ATOM 575 N N . SER A 1 73 ? -2.600 -0.033 21.891 1.00 69.56 73 SER A N 1
ATOM 576 C CA . SER A 1 73 ? -2.141 -1.354 21.449 1.00 69.56 73 SER A CA 1
ATOM 577 C C . SER A 1 73 ? -0.893 -1.250 20.573 1.00 69.56 73 SER A C 1
ATOM 579 O O . SER A 1 73 ? -0.617 -0.203 19.998 1.00 69.56 73 SER A O 1
ATOM 581 N N . SER A 1 74 ? -0.161 -2.356 20.423 1.00 74.69 74 SER A N 1
ATOM 582 C CA . SER A 1 74 ? 0.904 -2.472 19.419 1.00 74.69 74 SER A CA 1
ATOM 583 C C . SER A 1 74 ? 0.375 -2.926 18.052 1.00 74.69 74 SER A C 1
ATOM 585 O O . SER A 1 74 ? 1.142 -3.463 17.257 1.00 74.69 74 SER A O 1
ATOM 587 N N . GLU A 1 75 ? -0.939 -2.845 17.818 1.00 83.81 75 GLU A N 1
ATOM 588 C CA . GLU A 1 75 ? -1.516 -3.210 16.529 1.00 83.81 75 GLU A CA 1
ATOM 589 C C . GLU A 1 75 ? -1.325 -2.063 15.539 1.00 83.81 75 GLU A C 1
ATOM 591 O O . GLU A 1 75 ? -1.735 -0.932 15.795 1.00 83.81 75 GLU A O 1
ATOM 596 N N . GLU A 1 76 ? -0.726 -2.385 14.400 1.00 90.94 76 GLU A N 1
ATOM 597 C CA . GLU A 1 76 ? -0.526 -1.470 13.287 1.00 90.94 76 GLU A CA 1
ATOM 598 C C . GLU A 1 76 ? -1.036 -2.133 12.009 1.00 90.94 76 GLU A C 1
ATOM 600 O O . GLU A 1 76 ? -0.725 -3.299 11.741 1.00 90.94 76 GLU A O 1
ATOM 605 N N . VAL A 1 77 ? -1.822 -1.393 11.234 1.00 93.81 77 VAL A N 1
ATOM 606 C CA . VAL A 1 77 ? -2.255 -1.780 9.893 1.00 93.81 77 VAL A CA 1
ATOM 607 C C . VAL A 1 77 ? -1.705 -0.752 8.917 1.00 93.81 77 VAL A C 1
ATOM 609 O O . VAL A 1 77 ? -1.982 0.432 9.054 1.00 93.81 77 VAL A O 1
ATOM 612 N N . GLN A 1 78 ? -0.931 -1.202 7.940 1.00 95.12 78 GLN A N 1
ATOM 613 C CA . GLN A 1 78 ? -0.407 -0.387 6.852 1.00 95.12 78 GLN A CA 1
ATOM 614 C C . GLN A 1 78 ? -1.162 -0.754 5.578 1.00 95.12 78 GLN A C 1
ATOM 616 O O . GLN A 1 78 ? -1.150 -1.914 5.158 1.00 95.12 78 GLN A O 1
ATOM 621 N N . VAL A 1 79 ? -1.844 0.222 4.987 1.00 95.75 79 VAL A N 1
ATOM 622 C CA . VAL A 1 79 ? -2.565 0.075 3.722 1.00 95.75 79 VAL A CA 1
ATOM 623 C C . VAL A 1 79 ? -1.831 0.892 2.672 1.00 95.75 79 VAL A C 1
ATOM 625 O O . VAL A 1 79 ? -1.776 2.118 2.738 1.00 95.75 79 VAL A O 1
ATOM 628 N N . PHE A 1 80 ? -1.257 0.200 1.697 1.00 94.81 80 PHE A N 1
ATOM 629 C CA . PHE A 1 80 ? -0.546 0.814 0.588 1.00 94.81 80 PHE A CA 1
ATOM 630 C C . PHE A 1 80 ? -1.542 1.080 -0.533 1.00 94.81 80 PHE A C 1
ATOM 632 O O . PHE A 1 80 ? -2.180 0.149 -1.032 1.00 94.81 80 PHE A O 1
ATOM 639 N N . VAL A 1 81 ? -1.675 2.346 -0.914 1.00 93.81 81 VAL A N 1
ATOM 640 C CA . VAL A 1 81 ? -2.677 2.814 -1.873 1.00 93.81 81 VAL A CA 1
ATOM 641 C C . VAL A 1 81 ? -1.992 3.506 -3.036 1.00 93.81 81 VAL A C 1
ATOM 643 O O . VAL A 1 81 ? -1.218 4.437 -2.817 1.00 93.81 81 VAL A O 1
ATOM 646 N N . ALA A 1 82 ? -2.272 3.043 -4.251 1.00 92.50 82 ALA A N 1
ATOM 647 C CA . ALA A 1 82 ? -1.815 3.653 -5.487 1.00 92.50 82 ALA A CA 1
ATOM 648 C C . ALA A 1 82 ? -2.809 4.711 -5.976 1.00 92.50 82 ALA A C 1
ATOM 650 O O . ALA A 1 82 ? -4.009 4.453 -6.093 1.00 92.50 82 ALA A O 1
ATOM 651 N N . PHE A 1 83 ? -2.248 5.874 -6.279 1.00 89.69 83 PHE A N 1
ATOM 652 C CA . PHE A 1 83 ? -2.855 7.010 -6.953 1.00 89.69 83 PHE A CA 1
ATOM 653 C C . PHE A 1 83 ? -2.298 7.018 -8.380 1.00 89.69 83 PHE A C 1
ATOM 655 O O . PHE A 1 83 ? -1.093 6.794 -8.550 1.00 89.69 83 PHE A O 1
ATOM 662 N N . ASP A 1 84 ? -3.137 7.263 -9.385 1.00 86.81 84 ASP A N 1
ATOM 663 C CA . ASP A 1 84 ? -2.659 7.472 -10.759 1.00 86.81 84 ASP A CA 1
ATOM 664 C C . ASP A 1 84 ? -1.818 8.758 -10.867 1.00 86.81 84 ASP A C 1
ATOM 666 O O . ASP A 1 84 ? -1.734 9.530 -9.906 1.00 86.81 84 ASP A O 1
ATOM 670 N N . ASP A 1 85 ? -1.129 8.982 -11.988 1.00 80.62 85 ASP A N 1
ATOM 671 C CA . ASP A 1 85 ? -0.232 10.137 -12.137 1.00 80.62 85 ASP A CA 1
ATOM 672 C C . ASP A 1 85 ? -0.955 11.490 -12.006 1.00 80.62 85 ASP A C 1
ATOM 674 O O . ASP A 1 85 ? -0.441 12.398 -11.348 1.00 80.62 85 ASP A O 1
ATOM 678 N N . GLY A 1 86 ? -2.179 11.609 -12.530 1.00 77.19 86 GLY A N 1
ATOM 679 C CA . GLY A 1 86 ? -2.971 12.839 -12.459 1.00 77.19 86 GLY A CA 1
ATOM 680 C C . GLY A 1 86 ? -3.356 13.213 -11.025 1.00 77.19 86 GLY A C 1
ATOM 681 O O . GLY A 1 86 ? -3.091 14.332 -10.570 1.00 77.19 86 GLY A O 1
ATOM 682 N N . ASP A 1 87 ? -3.924 12.261 -10.286 1.00 75.75 87 ASP A N 1
ATOM 683 C CA . ASP A 1 87 ? -4.297 12.427 -8.880 1.00 75.75 87 ASP A CA 1
ATOM 684 C C . ASP A 1 87 ? -3.054 12.562 -7.989 1.00 75.75 87 ASP A C 1
ATOM 686 O O . ASP A 1 87 ? -3.008 13.399 -7.083 1.00 75.75 87 ASP A O 1
ATOM 690 N N . SER A 1 88 ? -1.984 11.820 -8.295 1.00 73.62 88 SER A N 1
ATOM 691 C CA . SER A 1 88 ? -0.692 11.948 -7.612 1.00 73.62 88 SER A CA 1
ATOM 692 C C . SER A 1 88 ? -0.092 13.342 -7.775 1.00 73.62 88 SER A C 1
ATOM 694 O O . SER A 1 88 ? 0.447 13.898 -6.816 1.00 73.62 88 SER A O 1
ATOM 696 N N . TYR A 1 89 ? -0.152 13.924 -8.971 1.00 70.06 89 TYR A N 1
ATOM 697 C CA . TYR A 1 89 ? 0.395 15.251 -9.231 1.00 70.06 89 TYR A CA 1
ATOM 698 C C . TYR A 1 89 ? -0.361 16.326 -8.439 1.00 70.06 89 TYR A C 1
ATOM 700 O O . TYR A 1 89 ? 0.260 17.113 -7.717 1.00 70.06 89 TYR A O 1
ATOM 708 N N . GLY A 1 90 ? -1.697 16.312 -8.487 1.00 67.62 90 GLY A N 1
ATOM 709 C CA . GLY A 1 90 ? -2.525 17.229 -7.699 1.00 67.62 90 GLY A CA 1
ATOM 710 C C . GLY A 1 90 ? -2.299 17.069 -6.192 1.00 67.62 90 GLY A C 1
ATOM 711 O O . GLY A 1 90 ? -2.021 18.048 -5.498 1.00 67.62 90 GLY A O 1
ATOM 712 N N . THR A 1 91 ? -2.323 15.824 -5.711 1.00 71.62 91 THR A N 1
ATOM 713 C CA . THR A 1 91 ? -2.258 15.478 -4.281 1.00 71.62 91 THR A CA 1
ATOM 714 C C . THR A 1 91 ? -0.858 15.578 -3.678 1.00 71.62 91 THR A C 1
ATOM 716 O O . THR A 1 91 ? -0.730 15.723 -2.467 1.00 71.62 91 THR A O 1
ATOM 719 N N . PHE A 1 92 ? 0.223 15.480 -4.457 1.00 73.56 92 PHE A N 1
ATOM 720 C CA . PHE A 1 92 ? 1.582 15.474 -3.892 1.00 73.56 92 PHE A CA 1
ATOM 721 C C . PHE A 1 92 ? 2.465 16.628 -4.369 1.00 73.56 92 PHE A C 1
ATOM 723 O O . PHE A 1 92 ? 3.403 16.977 -3.655 1.00 73.56 92 PHE A O 1
ATOM 730 N N . MET A 1 93 ? 2.173 17.248 -5.518 1.00 66.94 93 MET A N 1
ATOM 731 C CA . MET A 1 93 ? 3.028 18.297 -6.096 1.00 66.94 93 MET A CA 1
ATOM 732 C C . MET A 1 93 ? 2.417 19.700 -6.007 1.00 66.94 93 MET A C 1
ATOM 734 O O . MET A 1 93 ? 3.167 20.670 -5.916 1.00 66.94 93 MET A O 1
ATOM 738 N N . MET A 1 94 ? 1.084 19.835 -5.996 1.00 62.25 94 MET A N 1
ATOM 739 C CA . MET A 1 94 ? 0.419 21.151 -6.035 1.00 62.25 94 MET A CA 1
ATOM 740 C C . MET A 1 94 ? 0.006 21.716 -4.666 1.00 62.25 94 MET A C 1
ATOM 742 O O . MET A 1 94 ? -0.425 22.865 -4.587 1.00 62.25 94 MET A O 1
ATOM 746 N N . GLY A 1 95 ? 0.175 20.957 -3.578 1.00 56.91 95 GLY A N 1
ATOM 747 C CA . GLY A 1 95 ? 0.091 21.454 -2.195 1.00 56.91 95 GLY A CA 1
ATOM 748 C C . GLY A 1 95 ? -1.282 21.962 -1.730 1.00 56.91 95 GLY A C 1
ATOM 749 O O . GLY A 1 95 ? -1.398 22.422 -0.595 1.00 56.91 95 GLY A O 1
ATOM 750 N N . GLN A 1 96 ? -2.324 21.884 -2.559 1.00 51.81 96 GLN A N 1
ATOM 751 C CA . GLN A 1 96 ? -3.690 22.247 -2.191 1.00 51.81 96 GLN A CA 1
ATOM 752 C C . GLN A 1 96 ? -4.527 20.984 -1.985 1.00 51.81 96 GLN A C 1
ATOM 754 O O . GLN A 1 96 ? -4.527 20.083 -2.812 1.00 51.81 96 GLN A O 1
ATOM 759 N N . ALA A 1 97 ? -5.260 20.939 -0.872 1.00 55.03 97 ALA A N 1
ATOM 760 C CA . ALA A 1 97 ? -6.182 19.859 -0.508 1.00 55.03 97 ALA A CA 1
ATOM 761 C C . ALA A 1 97 ? -5.563 18.471 -0.227 1.00 55.03 97 ALA A C 1
ATOM 763 O O . ALA A 1 97 ? -6.323 17.520 -0.048 1.00 55.03 97 ALA A O 1
ATOM 764 N N . ASN A 1 98 ? -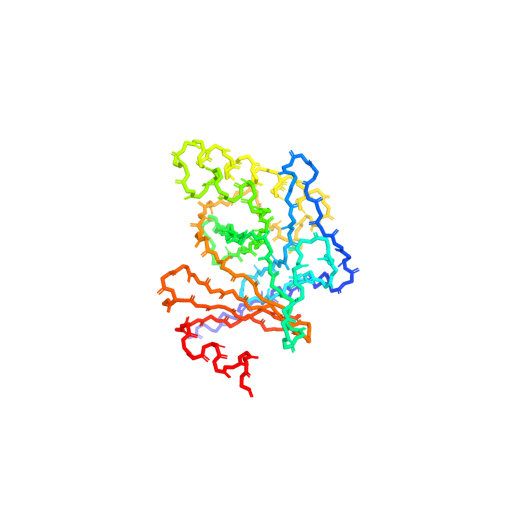4.235 18.352 -0.077 1.00 72.69 98 ASN A N 1
ATOM 765 C CA . ASN A 1 98 ? -3.561 17.084 0.245 1.00 72.69 98 ASN A CA 1
ATOM 766 C C . ASN A 1 98 ? -4.191 16.383 1.459 1.00 72.69 98 ASN A C 1
ATOM 768 O O . ASN A 1 98 ? -4.598 15.230 1.367 1.00 72.69 98 ASN A O 1
ATOM 772 N N . GLU A 1 99 ? -4.344 17.082 2.589 1.00 77.88 99 GLU A N 1
ATOM 773 C CA . GLU A 1 99 ? -4.935 16.490 3.799 1.00 77.88 99 GLU A CA 1
ATOM 774 C C . GLU A 1 99 ? -6.411 16.123 3.620 1.00 77.88 99 GLU A C 1
ATOM 776 O O . GLU A 1 99 ? -6.842 15.085 4.118 1.00 77.88 99 GLU A O 1
ATOM 781 N N . SER A 1 100 ? -7.177 16.920 2.870 1.00 83.00 100 SER A N 1
ATOM 782 C CA . SER A 1 100 ? -8.584 16.630 2.575 1.00 83.00 100 SER A CA 1
ATOM 783 C C . SER A 1 100 ? -8.728 15.386 1.700 1.00 83.00 100 SER A C 1
ATOM 785 O O . SER A 1 100 ? -9.549 14.519 2.000 1.00 83.00 100 SER A O 1
ATOM 787 N N . ARG A 1 101 ? -7.908 15.263 0.648 1.00 88.19 101 ARG A N 1
ATOM 788 C CA . ARG A 1 101 ? -7.903 14.107 -0.256 1.00 88.19 101 ARG A CA 1
ATOM 789 C C . ARG A 1 101 ? -7.469 12.840 0.472 1.00 88.19 101 ARG A C 1
ATOM 791 O O . ARG A 1 101 ? -8.147 11.821 0.380 1.00 88.19 101 ARG A O 1
ATOM 798 N N . LEU A 1 102 ? -6.399 12.913 1.260 1.00 88.81 102 LEU A N 1
ATOM 799 C CA . LEU A 1 102 ? -5.926 11.789 2.071 1.00 88.81 102 LEU A CA 1
ATOM 800 C C . LEU A 1 102 ? -6.923 11.422 3.168 1.00 88.81 102 LEU A C 1
ATOM 802 O O . LEU A 1 102 ? -7.152 10.244 3.405 1.00 88.81 102 LEU A O 1
ATOM 806 N N . GLY A 1 103 ? -7.555 12.406 3.810 1.00 90.44 103 GLY A N 1
ATOM 807 C CA . GLY A 1 103 ? -8.619 12.175 4.784 1.00 90.44 103 GLY A CA 1
ATOM 808 C C . GLY A 1 103 ? -9.825 11.476 4.157 1.00 90.44 103 GLY A C 1
ATOM 809 O O . GLY A 1 103 ? -10.372 10.541 4.741 1.00 90.44 103 GLY A O 1
ATOM 810 N N . PHE A 1 104 ? -10.198 11.868 2.938 1.00 91.69 104 PHE A N 1
ATOM 811 C CA . PHE A 1 104 ? -11.258 11.212 2.178 1.00 91.69 104 PHE A CA 1
ATOM 812 C C . PHE A 1 104 ? -10.903 9.760 1.825 1.00 91.69 104 PHE A C 1
ATOM 814 O O . PHE A 1 104 ? -11.678 8.858 2.142 1.00 91.69 104 PHE A O 1
ATOM 821 N N . VAL A 1 105 ? -9.706 9.515 1.279 1.00 93.50 105 VAL A N 1
ATOM 822 C CA . VAL A 1 105 ? -9.200 8.159 0.996 1.00 93.50 105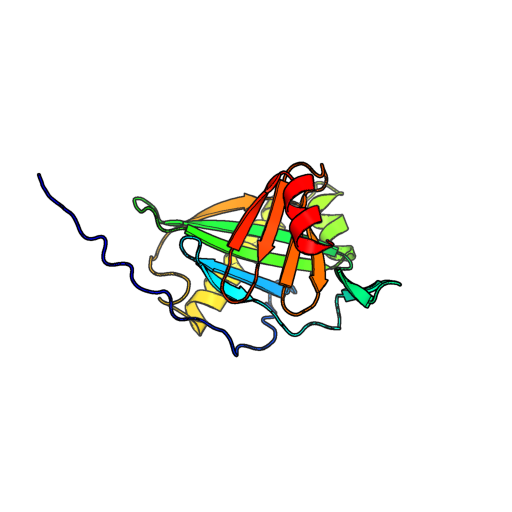 VAL A CA 1
ATOM 823 C C . VAL A 1 105 ? -9.116 7.327 2.281 1.00 93.50 105 VAL A C 1
ATOM 825 O O . VAL A 1 105 ? -9.555 6.184 2.302 1.00 93.50 105 VAL A O 1
ATOM 828 N N . CYS A 1 106 ? -8.627 7.897 3.385 1.00 93.62 106 CYS A N 1
ATOM 829 C CA . CYS A 1 106 ? -8.563 7.236 4.690 1.00 93.62 106 CYS A CA 1
ATOM 830 C C . CYS A 1 106 ? -9.947 6.774 5.168 1.00 93.62 106 CYS A C 1
ATOM 832 O O . CYS A 1 106 ? -10.097 5.642 5.637 1.00 93.62 106 CYS A O 1
ATOM 834 N N . ASN A 1 107 ? -10.959 7.635 5.045 1.00 92.38 107 ASN A N 1
ATOM 835 C CA . ASN A 1 107 ? -12.331 7.298 5.415 1.00 92.38 107 ASN A CA 1
ATOM 836 C C . ASN A 1 107 ? -12.897 6.183 4.529 1.00 92.38 107 ASN A C 1
ATOM 838 O O . ASN A 1 107 ? -13.543 5.271 5.049 1.00 92.38 107 ASN A O 1
ATOM 842 N N . ASP A 1 108 ? -12.629 6.222 3.222 1.00 94.75 108 ASP A N 1
ATOM 843 C CA . ASP A 1 108 ? -13.062 5.180 2.290 1.00 94.75 108 ASP A CA 1
ATOM 844 C C . ASP A 1 108 ? -12.361 3.839 2.568 1.00 94.75 108 ASP A C 1
ATOM 846 O O . ASP A 1 108 ? -13.031 2.816 2.687 1.00 94.75 108 ASP A O 1
ATOM 850 N N . ILE A 1 109 ? -11.043 3.833 2.820 1.00 94.25 109 ILE A N 1
ATOM 851 C CA . ILE A 1 109 ? -10.303 2.638 3.269 1.00 94.25 109 ILE A CA 1
ATOM 852 C C . ILE A 1 109 ? -10.988 2.029 4.493 1.00 94.25 109 ILE A C 1
ATOM 854 O O . ILE A 1 109 ? -11.287 0.832 4.513 1.00 94.25 109 ILE A O 1
ATOM 858 N N . TYR A 1 110 ? -11.236 2.841 5.525 1.00 89.88 110 TYR A N 1
ATOM 859 C CA . TYR A 1 110 ? -11.812 2.343 6.768 1.00 89.88 110 TYR A CA 1
ATOM 860 C C . TYR A 1 110 ? -13.227 1.798 6.554 1.00 89.88 110 TYR A C 1
ATOM 862 O O . TYR A 1 110 ? -13.523 0.689 7.001 1.00 89.88 110 TYR A O 1
ATOM 870 N N . LYS A 1 111 ? -14.082 2.531 5.829 1.00 90.25 111 LYS A N 1
ATOM 871 C CA . LYS A 1 111 ? -15.455 2.127 5.485 1.00 90.25 111 LYS A CA 1
ATOM 872 C C . LYS A 1 111 ? -15.463 0.827 4.678 1.00 90.25 111 LYS A C 1
ATOM 874 O O . LYS A 1 111 ? -16.118 -0.136 5.077 1.00 90.25 111 LYS A O 1
ATOM 879 N N . SER A 1 112 ? -14.710 0.784 3.584 1.00 90.94 112 SER A N 1
ATOM 880 C CA . SER A 1 112 ? -14.692 -0.324 2.630 1.00 90.94 112 SER A CA 1
ATOM 881 C C . SER A 1 112 ? -14.084 -1.593 3.230 1.00 90.94 112 SER A C 1
ATOM 883 O O . SER A 1 112 ? -14.706 -2.657 3.170 1.00 90.94 112 SER A O 1
ATOM 885 N N . LEU A 1 113 ? -12.921 -1.502 3.886 1.00 90.44 113 LEU A N 1
ATOM 886 C CA . LEU A 1 113 ? -12.272 -2.681 4.469 1.00 90.44 113 LEU A CA 1
ATOM 887 C C . LEU A 1 113 ? -12.967 -3.169 5.745 1.00 90.44 113 LEU A C 1
ATOM 889 O O . LEU A 1 113 ? -13.012 -4.377 5.976 1.00 90.44 113 LEU A O 1
ATOM 893 N N . SER A 1 114 ? -13.551 -2.282 6.559 1.00 86.81 114 SER A N 1
ATOM 894 C CA . SER A 1 114 ? -14.329 -2.718 7.732 1.00 86.81 114 SER A CA 1
ATOM 895 C C . SER A 1 114 ? -15.626 -3.414 7.327 1.00 86.81 114 SER A C 1
ATOM 897 O O . SER A 1 114 ? -16.012 -4.389 7.972 1.00 86.81 114 SER A O 1
ATOM 899 N N . ALA A 1 115 ? -16.280 -2.951 6.255 1.00 85.19 115 ALA A N 1
ATOM 900 C CA . ALA A 1 115 ? -17.492 -3.575 5.735 1.00 85.19 115 ALA A CA 1
ATOM 901 C C . ALA A 1 115 ? -17.218 -4.958 5.123 1.00 85.19 115 ALA A C 1
ATOM 903 O O . ALA A 1 115 ? -17.978 -5.891 5.368 1.00 85.19 115 ALA A O 1
ATOM 904 N N . GLN A 1 116 ? -16.135 -5.097 4.351 1.00 83.31 116 GLN A N 1
ATOM 905 C CA . GLN A 1 116 ? -15.844 -6.329 3.606 1.00 83.31 116 GLN A CA 1
ATOM 906 C C . GLN A 1 116 ? -15.029 -7.353 4.408 1.00 83.31 116 GLN A C 1
ATOM 908 O O . GLN A 1 116 ? -15.275 -8.551 4.302 1.00 83.31 116 GLN A O 1
ATOM 913 N N . PHE A 1 117 ? -14.072 -6.896 5.222 1.00 84.00 117 PHE A N 1
ATOM 914 C CA . PHE A 1 117 ? -13.078 -7.762 5.874 1.00 84.00 117 PHE A CA 1
ATOM 915 C C 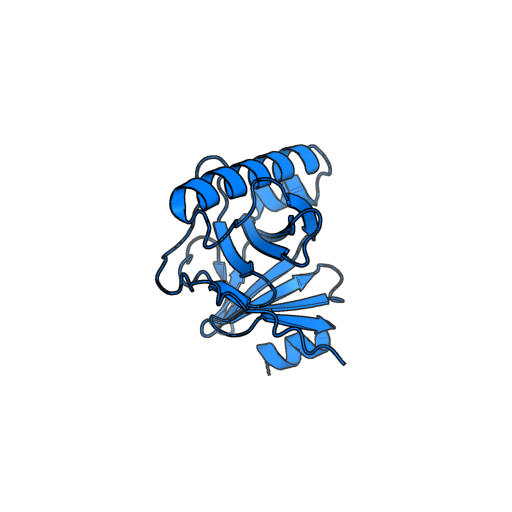. PHE A 1 117 ? -13.052 -7.625 7.401 1.00 84.00 117 PHE A C 1
ATOM 917 O O . PHE A 1 117 ? -12.322 -8.359 8.068 1.00 84.00 117 PHE A O 1
ATOM 924 N N . SER A 1 118 ? -13.864 -6.726 7.974 1.00 75.56 118 SER A N 1
ATOM 925 C CA . SER A 1 118 ? -14.093 -6.560 9.417 1.00 75.56 118 SER A CA 1
ATOM 926 C C . SER A 1 118 ? -12.820 -6.796 10.261 1.00 75.56 118 SER A C 1
ATOM 928 O O . SER A 1 118 ? -11.769 -6.208 9.993 1.00 75.56 118 SER A O 1
ATOM 930 N N . LYS A 1 119 ? -12.887 -7.703 11.251 1.00 77.88 119 LYS A N 1
ATOM 931 C CA . LYS A 1 119 ? -11.810 -8.036 12.201 1.00 77.88 119 LYS A CA 1
ATOM 932 C C . LYS A 1 119 ? -10.510 -8.542 11.558 1.00 77.88 119 LYS A C 1
ATOM 934 O O . LYS A 1 119 ? -9.476 -8.533 12.236 1.00 77.88 119 LYS A O 1
ATOM 939 N N . GLN A 1 120 ? -10.530 -8.986 10.297 1.00 83.88 120 GLN A N 1
ATOM 940 C CA . GLN A 1 120 ? -9.325 -9.464 9.609 1.00 83.88 120 GLN A CA 1
ATOM 941 C C . GLN A 1 120 ? -8.355 -8.304 9.365 1.00 83.88 120 GLN A C 1
ATOM 943 O O . GLN A 1 120 ? -7.175 -8.424 9.702 1.00 83.88 120 GLN A O 1
ATOM 948 N N . VAL A 1 121 ? -8.865 -7.149 8.920 1.00 86.62 121 VAL A N 1
ATOM 949 C CA . VAL A 1 121 ? -8.073 -5.925 8.729 1.00 86.62 121 VAL A CA 1
ATOM 950 C C . VAL A 1 121 ? -8.097 -5.079 10.001 1.00 86.62 121 VAL A C 1
ATOM 952 O O . VAL A 1 121 ? -7.082 -5.009 10.694 1.00 86.62 121 VAL A O 1
ATOM 955 N N . PHE A 1 122 ? -9.256 -4.548 10.394 1.00 87.62 122 PHE A N 1
ATOM 956 C CA . PHE A 1 122 ? -9.398 -3.654 11.548 1.00 87.62 122 PHE A CA 1
ATOM 957 C C . PHE A 1 122 ? -10.048 -4.382 12.728 1.00 87.62 122 PHE A C 1
ATOM 959 O O . PHE A 1 122 ? -11.226 -4.732 12.704 1.00 87.62 122 PHE A O 1
ATOM 966 N N . SER A 1 123 ? -9.274 -4.645 13.785 1.00 81.06 123 SER A N 1
ATOM 967 C CA . SER A 1 123 ? -9.761 -5.358 14.975 1.00 81.06 123 SER A CA 1
ATOM 968 C C . SER A 1 123 ? -10.395 -4.437 16.030 1.00 81.06 123 SER A C 1
ATOM 970 O O . SER A 1 123 ? -11.044 -4.924 16.964 1.00 81.06 123 SER A O 1
ATOM 972 N N . LYS A 1 124 ? -10.205 -3.117 15.903 1.00 75.06 124 LYS A N 1
ATOM 973 C CA . LYS A 1 124 ? -10.623 -2.093 16.870 1.00 75.06 124 LYS A CA 1
ATOM 974 C C . LYS A 1 124 ? -11.546 -1.043 16.244 1.00 75.06 124 LYS A C 1
ATOM 976 O O . LYS A 1 124 ? -11.510 -0.847 15.037 1.00 75.06 124 LYS A O 1
ATOM 981 N N . PRO A 1 125 ? -12.338 -0.333 17.068 1.00 69.94 125 PRO A N 1
ATOM 982 C CA . PRO A 1 125 ? -13.221 0.728 16.586 1.00 69.94 125 PRO A CA 1
ATOM 983 C C . PRO A 1 125 ? -12.499 2.054 16.308 1.00 69.94 125 PRO A C 1
ATOM 985 O O . PRO A 1 125 ? -13.080 2.928 15.674 1.00 69.94 125 PRO A O 1
ATOM 988 N N . GLN A 1 126 ? -11.279 2.244 16.828 1.00 78.44 126 GLN A N 1
ATOM 989 C CA . GLN A 1 126 ? -10.536 3.497 16.704 1.00 78.44 126 GLN A CA 1
ATOM 990 C C . GLN A 1 126 ? -9.050 3.239 16.462 1.00 78.44 126 GLN A C 1
ATOM 992 O O . GLN A 1 126 ? -8.393 2.527 17.228 1.00 78.44 126 GLN A O 1
ATOM 997 N N . TYR A 1 127 ? -8.530 3.892 15.426 1.00 84.00 127 TYR A N 1
ATOM 998 C CA . TYR A 1 127 ? -7.113 3.956 15.099 1.00 84.00 127 TYR A CA 1
ATOM 999 C C . TYR A 1 127 ? -6.696 5.417 14.977 1.00 84.00 127 TYR A C 1
ATOM 1001 O O . TYR A 1 127 ? -7.476 6.264 14.541 1.00 84.00 127 TYR A O 1
ATOM 1009 N N . LYS A 1 128 ? -5.450 5.703 15.345 1.00 87.50 128 LYS A N 1
ATOM 1010 C CA . LYS A 1 128 ? -4.773 6.927 14.937 1.00 87.50 128 LYS A CA 1
ATOM 1011 C C . LYS A 1 128 ? -4.201 6.705 13.542 1.00 87.50 128 LYS A C 1
ATOM 1013 O O . LYS A 1 128 ? -3.491 5.723 13.337 1.00 87.50 128 LYS A O 1
ATOM 1018 N N . THR A 1 129 ? -4.470 7.625 12.623 1.00 89.38 129 THR A N 1
ATOM 1019 C CA . THR A 1 129 ? -3.952 7.542 11.255 1.00 89.38 129 THR A CA 1
ATOM 1020 C C . THR A 1 129 ? -2.708 8.409 11.080 1.00 89.38 129 THR A C 1
ATOM 1022 O O . THR A 1 129 ? -2.636 9.530 11.588 1.00 89.38 129 THR A O 1
ATOM 1025 N N . GLN A 1 130 ? -1.730 7.883 10.351 1.00 89.75 130 GLN A N 1
ATOM 1026 C CA . GLN A 1 130 ? -0.575 8.598 9.820 1.00 89.75 130 GLN A CA 1
ATOM 1027 C C . GLN A 1 130 ? -0.418 8.266 8.335 1.00 89.75 130 GLN A C 1
ATOM 1029 O O . GLN A 1 130 ? -0.846 7.205 7.880 1.00 89.75 130 GLN A O 1
ATOM 1034 N N . TYR A 1 131 ? 0.218 9.163 7.589 1.00 88.44 131 TYR A N 1
ATOM 1035 C CA . TYR A 1 131 ? 0.493 8.973 6.169 1.00 88.44 131 TYR A CA 1
ATOM 1036 C C . TYR A 1 131 ? 1.999 9.022 5.943 1.00 88.44 131 TYR A C 1
ATOM 1038 O O . TYR A 1 131 ? 2.669 9.947 6.406 1.00 88.44 131 TYR A O 1
ATOM 1046 N N . GLU A 1 132 ? 2.531 8.032 5.234 1.00 86.44 132 GLU A N 1
ATOM 1047 C CA . GLU A 1 132 ? 3.900 8.059 4.736 1.00 86.44 132 GLU A CA 1
ATOM 1048 C C . GLU A 1 132 ? 3.883 8.182 3.210 1.00 86.44 132 GLU A C 1
ATOM 1050 O O . GLU A 1 132 ? 3.308 7.358 2.494 1.00 86.44 132 GLU A O 1
ATOM 1055 N N . TYR A 1 133 ? 4.500 9.259 2.730 1.00 76.31 133 TYR A N 1
ATOM 1056 C CA . TYR A 1 133 ? 4.283 9.765 1.385 1.00 76.31 133 TYR A CA 1
ATOM 1057 C C . TYR A 1 133 ? 5.247 9.233 0.327 1.00 76.31 133 TYR A C 1
ATOM 1059 O O . TYR A 1 133 ? 6.430 9.002 0.577 1.00 76.31 133 TYR A O 1
ATOM 1067 N N . VAL A 1 134 ? 4.707 9.221 -0.894 1.00 67.62 134 VAL A N 1
ATOM 1068 C CA . VAL A 1 134 ? 5.388 9.219 -2.193 1.00 67.62 134 VAL A CA 1
ATOM 1069 C C . VAL A 1 134 ? 6.411 8.106 -2.359 1.00 67.62 134 VAL A C 1
ATOM 1071 O O . VAL A 1 134 ? 7.625 8.327 -2.374 1.00 67.62 134 VAL A O 1
ATOM 1074 N N . PHE A 1 135 ? 5.893 6.910 -2.599 1.00 77.25 135 PHE A N 1
ATOM 1075 C CA . PHE A 1 135 ? 6.687 5.807 -3.103 1.00 77.25 135 PHE A CA 1
ATOM 1076 C C . PHE A 1 135 ? 6.482 5.657 -4.608 1.00 77.25 135 PHE A C 1
ATOM 1078 O O . PHE A 1 135 ? 5.351 5.588 -5.094 1.00 77.25 135 PHE A O 1
ATOM 1085 N N . LYS A 1 136 ? 7.585 5.576 -5.355 1.00 90.94 136 LYS A N 1
ATOM 1086 C CA . LYS A 1 136 ? 7.555 4.909 -6.660 1.00 90.94 136 LYS A CA 1
ATOM 1087 C C . LYS A 1 136 ? 7.382 3.419 -6.406 1.00 90.94 136 LYS A C 1
ATOM 1089 O O . LYS A 1 136 ? 8.008 2.894 -5.482 1.00 90.94 136 LYS A O 1
ATOM 1094 N N . MET A 1 137 ? 6.562 2.769 -7.222 1.00 92.12 137 MET A N 1
ATOM 1095 C CA . MET A 1 137 ? 6.311 1.341 -7.115 1.00 92.12 137 MET A CA 1
ATOM 1096 C C . MET A 1 137 ? 6.773 0.606 -8.366 1.00 92.12 137 MET A C 1
ATOM 1098 O O . MET A 1 137 ? 6.531 1.065 -9.481 1.00 92.12 137 MET A O 1
ATOM 1102 N N . TYR A 1 138 ? 7.392 -0.546 -8.140 1.00 91.62 138 TYR A N 1
ATOM 1103 C CA . TYR A 1 138 ? 7.773 -1.521 -9.150 1.00 91.62 138 TYR A CA 1
ATOM 1104 C C . TYR A 1 138 ? 7.221 -2.887 -8.748 1.00 91.62 138 TYR A C 1
ATOM 1106 O O . TYR A 1 138 ? 7.066 -3.177 -7.555 1.00 91.62 138 TYR A O 1
ATOM 1114 N N . ARG A 1 139 ? 6.933 -3.731 -9.732 1.00 89.00 139 ARG A N 1
ATOM 1115 C CA . ARG A 1 139 ? 6.445 -5.090 -9.542 1.00 89.00 139 ARG A CA 1
ATOM 1116 C C . ARG A 1 139 ? 7.192 -6.057 -10.438 1.00 89.00 139 ARG A C 1
ATOM 1118 O O . ARG A 1 139 ? 7.419 -5.784 -11.610 1.00 89.00 139 ARG A O 1
ATOM 1125 N N . ARG A 1 140 ? 7.533 -7.203 -9.854 1.00 86.25 140 ARG A N 1
ATOM 1126 C CA . ARG A 1 140 ? 8.209 -8.306 -10.534 1.00 86.25 140 ARG A CA 1
ATOM 1127 C C . ARG A 1 140 ? 7.953 -9.606 -9.782 1.00 86.25 140 ARG A C 1
ATOM 1129 O O . ARG A 1 140 ? 8.063 -9.622 -8.559 1.00 86.25 140 ARG A O 1
ATOM 1136 N N . ASP A 1 141 ? 7.592 -10.680 -10.482 1.00 83.25 141 ASP A N 1
ATOM 1137 C CA . ASP A 1 141 ? 7.477 -12.040 -9.921 1.00 83.25 141 ASP A CA 1
ATOM 1138 C C . ASP A 1 141 ? 6.648 -12.136 -8.617 1.00 83.25 141 ASP A C 1
ATOM 1140 O O . ASP A 1 141 ? 7.006 -12.828 -7.665 1.00 83.25 141 ASP A O 1
ATOM 1144 N N . GLY A 1 142 ? 5.535 -11.392 -8.534 1.00 83.31 142 GLY A N 1
ATOM 1145 C CA . GLY A 1 142 ? 4.671 -11.357 -7.341 1.00 83.31 142 GLY A CA 1
ATOM 1146 C C . GLY A 1 142 ? 5.240 -10.575 -6.148 1.00 83.31 142 GLY A C 1
ATOM 1147 O O . GLY A 1 142 ? 4.701 -10.647 -5.043 1.00 83.31 142 GLY A O 1
ATOM 1148 N N . ARG A 1 143 ? 6.320 -9.819 -6.361 1.00 89.62 143 ARG A N 1
ATOM 1149 C CA . ARG A 1 143 ? 6.954 -8.930 -5.387 1.00 89.62 143 ARG A CA 1
ATOM 1150 C C . ARG A 1 143 ? 6.612 -7.485 -5.732 1.00 89.62 143 ARG A C 1
ATOM 1152 O O . ARG A 1 143 ? 6.658 -7.089 -6.895 1.00 89.62 143 ARG A O 1
ATOM 1159 N N . VAL A 1 144 ? 6.322 -6.693 -4.709 1.00 92.50 144 VAL A N 1
ATOM 1160 C CA . VAL A 1 144 ? 6.130 -5.244 -4.798 1.00 92.50 144 VAL A CA 1
ATOM 1161 C C . VAL A 1 144 ? 7.348 -4.567 -4.189 1.00 92.50 144 VAL A C 1
ATOM 1163 O O . VAL A 1 144 ? 7.720 -4.876 -3.058 1.00 92.50 144 VAL A O 1
ATOM 1166 N N . PHE A 1 145 ? 7.945 -3.626 -4.910 1.00 93.94 145 PHE A N 1
ATOM 1167 C CA . PHE A 1 145 ? 9.017 -2.772 -4.417 1.00 93.94 145 PHE A CA 1
ATOM 1168 C C . PHE A 1 145 ? 8.563 -1.322 -4.375 1.00 93.94 145 PHE A C 1
ATOM 1170 O O . PHE A 1 145 ? 8.095 -0.778 -5.370 1.00 93.94 145 PHE A O 1
ATOM 1177 N N . LEU A 1 146 ? 8.718 -0.697 -3.213 1.00 94.50 146 LEU A N 1
ATOM 1178 C CA . LEU A 1 146 ? 8.355 0.690 -2.955 1.00 94.50 146 LEU A CA 1
ATOM 1179 C C . LEU A 1 146 ? 9.605 1.456 -2.550 1.00 94.50 146 LEU A C 1
ATOM 1181 O O . LEU A 1 146 ? 10.316 1.027 -1.646 1.00 94.50 146 LEU A O 1
ATOM 1185 N N . VAL A 1 147 ? 9.863 2.607 -3.164 1.00 93.94 147 VAL A N 1
ATOM 1186 C CA . VAL A 1 147 ? 10.994 3.474 -2.798 1.00 93.94 147 VAL A CA 1
ATOM 1187 C C . VAL A 1 147 ? 10.556 4.924 -2.716 1.00 93.94 147 VAL A C 1
ATOM 1189 O O . VAL A 1 147 ? 9.885 5.425 -3.619 1.00 93.94 147 VAL A O 1
ATOM 1192 N N . ASN A 1 148 ? 10.917 5.592 -1.621 1.00 90.38 148 ASN A N 1
ATOM 1193 C CA . ASN A 1 148 ? 10.537 6.983 -1.419 1.00 90.38 148 ASN A CA 1
ATOM 1194 C C . ASN A 1 148 ? 11.277 7.921 -2.390 1.00 90.38 148 ASN A C 1
ATOM 1196 O O . ASN A 1 148 ? 12.340 7.585 -2.917 1.00 90.38 148 ASN A O 1
ATOM 1200 N N . SER A 1 149 ? 10.743 9.126 -2.604 1.00 84.75 149 SER A N 1
ATOM 1201 C CA . SER A 1 149 ? 11.323 10.104 -3.542 1.00 84.75 149 SER A CA 1
ATOM 1202 C C . SER A 1 149 ? 12.789 10.451 -3.273 1.00 84.75 149 SER A C 1
ATOM 1204 O O . SER A 1 149 ? 13.552 10.634 -4.218 1.00 84.75 149 SER A O 1
ATOM 1206 N N . SER A 1 150 ? 13.203 10.511 -2.002 1.00 86.62 150 SER A N 1
ATOM 1207 C CA . SER A 1 150 ? 14.595 10.791 -1.628 1.00 86.62 150 SER A CA 1
ATOM 1208 C C . SER A 1 150 ? 15.527 9.586 -1.776 1.00 86.62 150 SER A C 1
ATOM 1210 O O . SER A 1 150 ? 16.722 9.723 -1.543 1.00 86.62 150 SER A O 1
ATOM 1212 N N . GLN A 1 151 ? 14.999 8.408 -2.126 1.00 89.06 151 GLN A N 1
ATOM 1213 C CA . GLN A 1 151 ? 15.742 7.152 -2.243 1.00 89.06 151 GLN A CA 1
ATOM 1214 C C . GLN A 1 151 ? 16.541 6.798 -0.983 1.00 89.06 151 GLN A C 1
ATOM 1216 O O . GLN A 1 151 ? 17.636 6.252 -1.052 1.00 89.06 151 GLN A O 1
ATOM 1221 N N . THR A 1 152 ? 15.992 7.100 0.189 1.00 90.75 152 THR A N 1
ATOM 1222 C CA . THR A 1 152 ? 16.616 6.780 1.481 1.00 90.75 152 THR A CA 1
ATOM 1223 C C . THR A 1 152 ? 15.950 5.589 2.155 1.00 90.75 152 THR A C 1
ATOM 1225 O O . THR A 1 152 ? 16.616 4.840 2.871 1.00 90.75 152 THR A O 1
ATOM 1228 N N . LYS A 1 153 ? 14.657 5.372 1.890 1.00 92.00 153 LYS A N 1
ATOM 1229 C CA . LYS A 1 153 ? 13.857 4.285 2.453 1.00 92.00 153 LYS A CA 1
ATOM 1230 C C . LYS A 1 153 ? 13.150 3.526 1.340 1.00 92.00 153 LYS A C 1
ATOM 1232 O O . LYS A 1 153 ? 12.594 4.121 0.417 1.00 92.00 153 LYS A O 1
ATOM 1237 N N . ALA A 1 154 ? 13.149 2.209 1.461 1.00 94.81 154 ALA A N 1
ATOM 1238 C CA . ALA A 1 154 ? 12.414 1.343 0.563 1.00 94.81 154 ALA A CA 1
ATOM 1239 C C . ALA A 1 154 ? 11.813 0.148 1.297 1.00 94.81 154 ALA A C 1
ATOM 1241 O O . ALA A 1 154 ? 12.191 -0.160 2.433 1.00 94.81 154 ALA A O 1
ATOM 1242 N N . MET A 1 155 ? 10.870 -0.506 0.631 1.00 95.25 155 MET A N 1
ATOM 1243 C CA . MET A 1 155 ? 10.137 -1.657 1.132 1.00 95.25 155 MET A CA 1
ATOM 1244 C C . MET A 1 155 ? 9.997 -2.708 0.033 1.00 95.25 155 MET A C 1
ATOM 1246 O O . MET A 1 155 ? 9.862 -2.365 -1.140 1.00 95.25 155 MET A O 1
ATOM 1250 N N . ILE A 1 156 ? 10.005 -3.977 0.427 1.00 95.38 156 ILE A N 1
ATOM 1251 C CA . ILE A 1 156 ? 9.631 -5.113 -0.413 1.00 95.38 156 ILE A CA 1
ATOM 1252 C C . ILE A 1 156 ? 8.466 -5.817 0.270 1.00 95.38 156 ILE A C 1
ATOM 1254 O O . ILE A 1 156 ? 8.561 -6.170 1.449 1.00 95.38 156 ILE A O 1
ATOM 1258 N N . ILE A 1 157 ? 7.390 -6.030 -0.477 1.00 95.19 157 ILE A N 1
ATOM 1259 C CA . ILE A 1 157 ? 6.195 -6.726 -0.011 1.00 95.19 157 ILE A CA 1
ATOM 1260 C C . ILE A 1 157 ? 5.956 -7.931 -0.916 1.00 95.19 157 ILE A C 1
ATOM 1262 O O . ILE A 1 157 ? 5.925 -7.806 -2.140 1.00 95.19 157 ILE A O 1
ATOM 1266 N N . THR A 1 158 ? 5.797 -9.100 -0.312 1.00 93.25 158 THR A N 1
ATOM 1267 C CA . THR A 1 158 ? 5.349 -10.330 -0.973 1.00 93.25 158 THR A CA 1
ATOM 1268 C C . THR A 1 158 ? 4.144 -10.884 -0.220 1.00 93.25 158 THR A C 1
ATOM 1270 O O . THR A 1 158 ? 3.751 -10.346 0.815 1.00 93.25 158 THR A O 1
ATOM 1273 N N . ASP A 1 159 ? 3.567 -11.988 -0.691 1.00 91.44 159 ASP A N 1
ATOM 1274 C CA . ASP A 1 159 ? 2.501 -12.680 0.045 1.00 91.44 159 ASP A CA 1
ATOM 1275 C C . ASP A 1 159 ? 2.913 -13.093 1.470 1.00 91.44 159 ASP A C 1
ATOM 1277 O O . ASP A 1 159 ? 2.052 -13.331 2.322 1.00 91.44 159 ASP A O 1
ATOM 1281 N N . ASP A 1 160 ? 4.215 -13.236 1.732 1.00 91.88 160 ASP A N 1
ATOM 1282 C CA . ASP A 1 160 ? 4.750 -13.818 2.961 1.00 91.88 160 ASP A CA 1
ATOM 1283 C C . ASP A 1 160 ? 5.684 -12.897 3.741 1.00 91.88 160 ASP A C 1
ATOM 1285 O O . ASP A 1 160 ? 5.788 -13.044 4.959 1.00 91.88 160 ASP A O 1
ATOM 1289 N N . GLU A 1 161 ? 6.308 -11.925 3.085 1.00 93.88 161 GLU A N 1
ATOM 1290 C CA . GLU A 1 161 ? 7.320 -11.076 3.695 1.00 93.8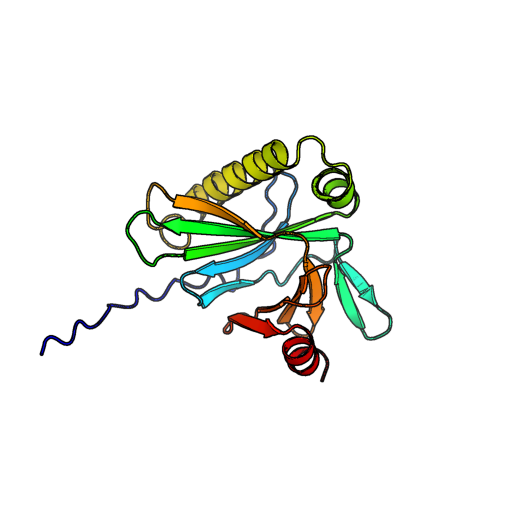8 161 GLU A CA 1
ATOM 1291 C C . GLU A 1 161 ? 7.003 -9.594 3.528 1.00 93.88 161 GLU A C 1
ATOM 1293 O O . GLU A 1 161 ? 6.640 -9.123 2.451 1.00 93.88 161 GLU A O 1
ATOM 1298 N N . PHE A 1 162 ? 7.221 -8.847 4.606 1.00 95.12 162 PHE A N 1
ATOM 1299 C CA . PHE A 1 162 ? 7.315 -7.398 4.579 1.00 95.12 162 PHE A CA 1
ATOM 1300 C C . PHE A 1 162 ? 8.709 -7.004 5.063 1.00 95.12 162 PHE A C 1
ATOM 1302 O O . PHE A 1 162 ? 9.053 -7.204 6.228 1.00 95.12 162 PHE A O 1
ATOM 1309 N N . LYS A 1 163 ? 9.531 -6.478 4.155 1.00 95.06 163 LYS A N 1
ATOM 1310 C CA . LYS A 1 163 ? 10.886 -5.995 4.445 1.00 95.06 163 LYS A CA 1
ATOM 1311 C C . LYS A 1 163 ? 10.928 -4.497 4.203 1.00 95.06 163 LYS A C 1
ATOM 1313 O O . LYS A 1 163 ? 10.392 -4.023 3.209 1.00 95.06 163 LYS A O 1
ATOM 1318 N N . HIS A 1 164 ? 11.591 -3.753 5.078 1.00 93.25 164 HIS A N 1
ATOM 1319 C CA . HIS A 1 164 ? 11.838 -2.330 4.879 1.00 93.25 164 HIS A CA 1
ATOM 1320 C C . HIS A 1 164 ? 13.229 -1.949 5.383 1.00 93.25 164 HIS A C 1
ATOM 1322 O O . HIS A 1 164 ? 13.755 -2.551 6.319 1.00 93.25 164 HIS A O 1
ATOM 1328 N N . GLY A 1 165 ? 13.835 -0.929 4.781 1.00 93.88 165 GLY A N 1
ATOM 1329 C CA . GLY A 1 165 ? 15.182 -0.504 5.150 1.00 93.88 165 GLY A CA 1
ATOM 1330 C C . GLY A 1 165 ? 15.745 0.569 4.230 1.00 93.88 165 GLY A C 1
ATOM 1331 O O . GLY A 1 165 ? 14.998 1.281 3.557 1.00 93.88 165 GLY A O 1
ATOM 1332 N N . LYS A 1 166 ? 17.079 0.679 4.209 1.00 95.00 166 LYS A N 1
ATOM 1333 C CA . LYS A 1 166 ? 17.799 1.586 3.306 1.00 95.00 166 LYS A CA 1
ATOM 1334 C C . LYS A 1 166 ? 17.523 1.217 1.851 1.00 95.00 166 LYS A C 1
ATOM 1336 O O . LYS A 1 166 ? 17.534 0.033 1.507 1.00 95.00 166 LYS A O 1
ATOM 1341 N N . ALA A 1 167 ? 17.317 2.225 1.006 1.00 93.31 167 ALA A N 1
ATOM 1342 C CA . ALA A 1 167 ? 16.941 2.002 -0.387 1.00 93.31 167 ALA A CA 1
ATOM 1343 C C . ALA A 1 167 ? 17.952 1.139 -1.150 1.00 93.31 167 ALA A C 1
ATOM 1345 O O . ALA A 1 167 ? 17.532 0.200 -1.814 1.00 93.31 167 ALA A O 1
ATOM 1346 N N . ASP A 1 168 ? 19.257 1.383 -1.007 1.00 92.50 168 ASP A N 1
ATOM 1347 C CA . ASP A 1 168 ? 20.285 0.623 -1.737 1.00 92.50 168 ASP A CA 1
ATOM 1348 C C . ASP A 1 168 ? 20.274 -0.866 -1.384 1.00 92.50 168 ASP A C 1
ATOM 1350 O O . ASP A 1 168 ? 20.307 -1.720 -2.267 1.00 92.50 168 ASP A O 1
ATOM 1354 N N . THR A 1 169 ? 20.135 -1.189 -0.094 1.00 95.50 169 THR A N 1
ATOM 1355 C CA . THR A 1 169 ? 20.022 -2.579 0.364 1.00 95.50 169 THR A CA 1
ATOM 1356 C C . THR A 1 169 ? 18.783 -3.248 -0.221 1.00 95.50 169 THR A C 1
ATOM 1358 O O . THR A 1 169 ? 18.859 -4.371 -0.705 1.00 95.50 169 THR A O 1
ATOM 1361 N N . MET A 1 170 ? 17.634 -2.567 -0.197 1.00 95.31 170 MET A N 1
ATOM 1362 C CA . MET A 1 170 ? 16.389 -3.147 -0.706 1.00 95.31 170 MET A CA 1
ATOM 1363 C C . MET A 1 170 ? 16.391 -3.264 -2.234 1.00 95.31 170 MET A C 1
ATOM 1365 O O . MET A 1 170 ? 15.915 -4.265 -2.753 1.00 95.31 170 MET A O 1
ATOM 1369 N N . LYS A 1 171 ? 16.968 -2.300 -2.962 1.00 92.12 171 LYS A N 1
ATOM 1370 C CA . LYS A 1 171 ? 17.144 -2.399 -4.418 1.00 92.12 171 LYS A CA 1
ATOM 1371 C C . LYS A 1 171 ? 17.982 -3.612 -4.790 1.00 92.12 171 LYS A C 1
ATOM 1373 O O . LYS A 1 171 ? 17.572 -4.359 -5.665 1.00 92.12 171 LYS A O 1
ATOM 1378 N N . GLY A 1 172 ? 19.101 -3.833 -4.097 1.00 91.94 172 GLY A N 1
ATOM 1379 C CA . GLY A 1 172 ? 19.939 -5.012 -4.318 1.00 91.94 172 GLY A CA 1
ATOM 1380 C C . GLY A 1 172 ? 19.187 -6.323 -4.084 1.00 91.94 172 GLY A C 1
ATOM 1381 O O . GLY A 1 172 ? 19.385 -7.271 -4.824 1.00 91.94 172 GLY A O 1
ATOM 1382 N N . LEU A 1 173 ? 18.272 -6.368 -3.109 1.00 92.12 173 LEU A N 1
ATOM 1383 C CA . LEU A 1 173 ? 17.422 -7.544 -2.881 1.00 92.12 173 LEU A CA 1
ATOM 1384 C C . LEU A 1 173 ? 16.309 -7.715 -3.924 1.00 92.12 173 LEU A C 1
ATOM 1386 O O . LEU A 1 173 ? 15.761 -8.811 -4.043 1.00 92.12 173 LEU A O 1
ATOM 1390 N N . PHE A 1 174 ? 15.877 -6.638 -4.581 1.00 91.00 174 PHE A N 1
ATOM 1391 C CA . PHE A 1 174 ? 14.764 -6.670 -5.528 1.00 91.00 174 PHE A CA 1
ATOM 1392 C C . PHE A 1 174 ? 15.221 -6.895 -6.972 1.00 91.00 174 PHE A C 1
ATOM 1394 O O . PHE A 1 174 ? 14.641 -7.742 -7.642 1.00 91.00 174 PHE A O 1
ATOM 1401 N N . PHE A 1 175 ? 16.239 -6.153 -7.416 1.00 86.44 175 PHE A N 1
ATOM 1402 C CA . PHE A 1 175 ? 16.756 -6.168 -8.790 1.00 86.44 175 PHE A CA 1
ATOM 1403 C C . PHE A 1 175 ? 17.985 -7.068 -8.986 1.00 86.44 175 PHE A C 1
ATOM 1405 O O . PHE A 1 175 ? 18.317 -7.373 -10.129 1.00 86.44 175 PHE A O 1
ATOM 1412 N N . GLY A 1 176 ? 18.688 -7.423 -7.904 1.00 82.25 176 GLY A N 1
ATOM 1413 C CA . GLY A 1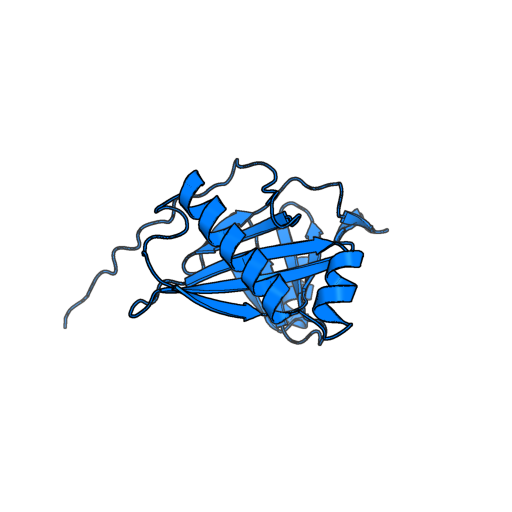 176 ? 19.822 -8.354 -7.933 1.00 82.25 176 GLY A CA 1
ATOM 1414 C C . GLY A 1 176 ? 19.370 -9.802 -7.893 1.00 82.25 176 GLY A C 1
ATOM 1415 O O . GLY A 1 176 ? 20.065 -10.623 -8.528 1.00 82.25 176 GLY A O 1
#

Secondary structure (DSSP, 8-state):
----------PPP-TT---EEETTTTEEEEEEEETTEEEEE----GGGEEE-TTS-EEESEEEEEEEEEETTSS-EEEEEEEEEHHHHHHHHHS-SSHHHHHHHHHHHHHHHHHHHHHHHH--SS-EEEEEEEEEEEEEETTEEEEEETTSSEEEEE-SS-EEEEEHHHHHHHHH-

Radius of gyration: 16.24 Å; chains: 1; bounding box: 38×38×57 Å

Organism: NCBI:txid1137284